Protein AF-A0A959P0D8-F1 (afdb_monomer_lite)

Secondary structure (DSSP, 8-state):
------S----B-HHHHHHHHH-TTEEEEEEEEEE-TTS-EEEEEEEEETTS-EEEEEEB-SSPPPPPP--

pLDDT: mean 71.67, std 16.57, range [36.81, 90.81]

Radius of gyration: 14.67 Å; chains: 1; bounding box: 26×31×41 Å

Sequence (71 aa):
KRYKAHSPIETFDSEQVIKLLSSKSVVRLGVMQGADENGQKISMLVAYNSRGVIVGKGLQTGDPCPPPKCE

Structure (mmCIF, N/CA/C/O backbone):
data_AF-A0A959P0D8-F1
#
_entry.id   AF-A0A959P0D8-F1
#
loop_
_atom_site.group_PDB
_atom_site.id
_atom_site.type_symbol
_atom_site.label_atom_id
_atom_site.label_alt_id
_atom_site.label_comp_id
_atom_site.label_asym_id
_atom_site.label_entity_id
_atom_site.label_seq_id
_atom_site.pdbx_PDB_ins_code
_atom_site.Cartn_x
_atom_site.Cartn_y
_atom_site.Cartn_z
_atom_site.occupancy
_atom_site.B_iso_or_equiv
_atom_site.auth_seq_id
_atom_site.auth_comp_id
_atom_site.auth_asym_id
_atom_site.auth_atom_id
_atom_site.pdbx_PDB_model_num
ATOM 1 N N . LYS A 1 1 ? -12.042 -18.363 -21.741 1.00 39.78 1 LYS A N 1
ATOM 2 C CA . LYS A 1 1 ? -11.036 -17.331 -22.098 1.00 39.78 1 LYS A CA 1
ATOM 3 C C . LYS A 1 1 ? -10.168 -17.109 -20.865 1.00 39.78 1 LYS A C 1
ATOM 5 O O . LYS A 1 1 ? -10.704 -16.663 -19.863 1.00 39.78 1 LYS A O 1
AT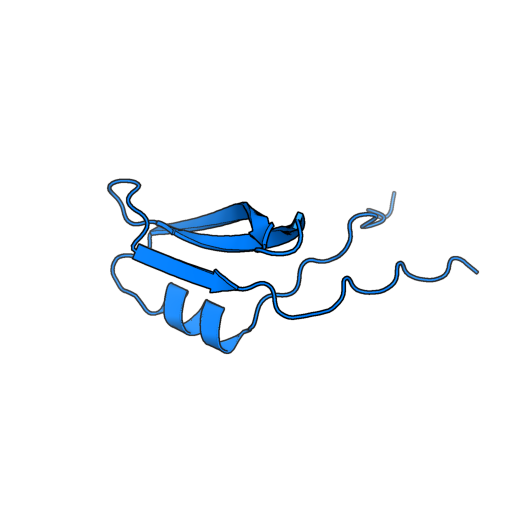OM 10 N N . ARG A 1 2 ? -8.898 -17.542 -20.874 1.00 38.69 2 ARG A N 1
ATOM 11 C CA . ARG A 1 2 ? -7.980 -17.320 -19.742 1.00 38.69 2 ARG A CA 1
ATOM 12 C C . ARG A 1 2 ? -7.784 -15.809 -19.609 1.00 38.69 2 ARG A C 1
ATOM 14 O O . ARG A 1 2 ? -7.469 -15.173 -20.612 1.00 38.69 2 ARG A O 1
ATOM 21 N N . TYR A 1 3 ? -8.044 -15.247 -18.431 1.00 39.66 3 TYR A N 1
ATOM 22 C CA . TYR A 1 3 ? -7.734 -13.852 -18.137 1.00 39.66 3 TYR A CA 1
ATOM 23 C C . TYR A 1 3 ? -6.221 -13.696 -18.299 1.00 39.66 3 TYR A C 1
ATOM 25 O O . TYR A 1 3 ? -5.455 -14.101 -17.430 1.00 39.66 3 TYR A O 1
ATOM 33 N N . LYS A 1 4 ? -5.777 -13.209 -19.463 1.00 41.88 4 LYS A N 1
ATOM 34 C CA . LYS A 1 4 ? -4.399 -12.773 -19.640 1.00 41.88 4 LYS A CA 1
ATOM 35 C C . LYS A 1 4 ? -4.256 -11.551 -18.736 1.00 41.88 4 LYS A C 1
ATOM 37 O O . LYS A 1 4 ? -4.777 -10.486 -19.059 1.00 41.88 4 LYS A O 1
ATOM 42 N N . ALA A 1 5 ? -3.646 -11.735 -17.570 1.00 47.56 5 ALA A N 1
ATOM 43 C CA . ALA A 1 5 ? -3.219 -10.632 -16.725 1.00 47.56 5 ALA A CA 1
ATOM 44 C C . ALA A 1 5 ? -2.123 -9.881 -17.497 1.00 47.56 5 ALA A C 1
ATOM 46 O O . ALA A 1 5 ? -0.952 -10.234 -17.455 1.00 47.56 5 ALA A O 1
ATOM 47 N N . HIS A 1 6 ? -2.554 -8.929 -18.324 1.00 47.09 6 HIS A N 1
ATOM 48 C CA . HIS A 1 6 ? -1.714 -8.113 -19.202 1.00 47.09 6 HIS A CA 1
ATOM 49 C C . HIS A 1 6 ? -1.212 -6.834 -18.527 1.00 47.09 6 HIS A C 1
ATOM 51 O O . HIS A 1 6 ? -0.567 -6.015 -19.175 1.00 47.09 6 HIS A O 1
ATOM 57 N N . SER A 1 7 ? -1.514 -6.643 -17.246 1.00 43.94 7 SER A N 1
ATOM 58 C CA . SER A 1 7 ? -1.047 -5.490 -16.488 1.00 43.94 7 SER A CA 1
ATOM 59 C C . SER A 1 7 ? 0.215 -5.872 -15.718 1.00 43.94 7 SER A C 1
ATOM 61 O O . SER A 1 7 ? 0.253 -6.979 -15.172 1.00 43.94 7 SER A O 1
ATOM 63 N N . PRO A 1 8 ? 1.239 -4.999 -15.665 1.00 52.09 8 PRO A N 1
ATOM 64 C CA . PRO A 1 8 ? 2.368 -5.201 -14.767 1.00 52.09 8 PRO A CA 1
ATOM 65 C C . PRO A 1 8 ? 1.822 -5.475 -13.364 1.00 52.09 8 PRO A C 1
ATOM 67 O O . PRO A 1 8 ? 0.962 -4.743 -12.871 1.00 52.09 8 PRO A O 1
ATOM 70 N N . ILE A 1 9 ? 2.252 -6.584 -12.765 1.00 56.94 9 ILE A N 1
ATOM 71 C CA . ILE A 1 9 ? 1.870 -6.918 -11.397 1.00 56.94 9 ILE A CA 1
ATOM 72 C C . ILE A 1 9 ? 2.638 -5.948 -10.507 1.00 56.94 9 ILE A C 1
ATOM 74 O O . ILE A 1 9 ? 3.861 -6.022 -10.418 1.00 56.94 9 ILE A O 1
ATOM 78 N N . GLU A 1 10 ? 1.925 -5.007 -9.896 1.00 61.09 10 GLU A N 1
ATOM 79 C CA . GLU A 1 10 ? 2.500 -4.134 -8.879 1.00 61.09 10 GLU A CA 1
ATOM 80 C C . GLU A 1 10 ? 2.765 -4.969 -7.626 1.00 61.09 10 GLU A C 1
ATOM 82 O O . GLU A 1 10 ? 1.843 -5.510 -7.009 1.00 61.09 10 GLU A O 1
ATOM 87 N N . THR A 1 11 ? 4.040 -5.114 -7.277 1.00 69.44 11 THR A N 1
ATOM 88 C CA . THR A 1 11 ? 4.469 -5.812 -6.069 1.00 69.44 11 THR A CA 1
ATOM 89 C C . THR A 1 11 ? 4.708 -4.812 -4.947 1.00 69.44 11 THR A C 1
ATOM 91 O O . THR A 1 11 ? 5.360 -3.782 -5.119 1.00 69.44 11 THR A O 1
ATOM 94 N N . PHE A 1 12 ? 4.178 -5.130 -3.771 1.00 74.94 12 PHE A N 1
ATOM 95 C CA . PHE A 1 12 ? 4.375 -4.358 -2.550 1.00 74.94 12 PHE A CA 1
ATOM 96 C C . PHE A 1 12 ? 5.099 -5.225 -1.530 1.00 74.94 12 PHE A C 1
ATOM 98 O O . PHE A 1 12 ? 4.880 -6.437 -1.475 1.00 74.94 12 PHE A O 1
ATOM 105 N N . ASP A 1 13 ? 5.931 -4.593 -0.713 1.00 78.94 13 ASP A N 1
ATOM 106 C CA . ASP A 1 13 ? 6.658 -5.260 0.357 1.00 78.94 13 ASP A CA 1
ATOM 107 C C . ASP A 1 13 ? 5.666 -5.893 1.337 1.00 78.94 13 ASP A C 1
ATOM 109 O O . ASP A 1 13 ? 4.862 -5.203 1.974 1.00 78.94 13 ASP A O 1
ATOM 113 N N . SER A 1 14 ? 5.712 -7.219 1.457 1.00 78.44 14 SER A N 1
ATOM 114 C CA . SER A 1 14 ? 4.768 -7.967 2.283 1.00 78.44 14 SER A CA 1
ATOM 115 C C . SER A 1 14 ? 4.823 -7.567 3.758 1.00 78.44 14 SER A C 1
ATOM 117 O O . SER A 1 14 ? 3.781 -7.563 4.412 1.00 78.44 14 SER A O 1
ATOM 119 N N . GLU A 1 15 ? 5.987 -7.185 4.293 1.00 81.44 15 GLU A N 1
ATOM 120 C CA . GLU A 1 15 ? 6.089 -6.710 5.675 1.00 81.44 15 GLU A CA 1
ATOM 121 C C . GLU A 1 15 ? 5.416 -5.349 5.852 1.00 81.44 15 GLU A C 1
ATOM 123 O O . GLU A 1 15 ? 4.735 -5.123 6.857 1.00 81.44 15 GLU A O 1
ATOM 128 N N . GLN A 1 16 ? 5.560 -4.444 4.879 1.00 79.25 16 GLN A N 1
ATOM 129 C CA . GLN A 1 16 ? 4.856 -3.159 4.890 1.00 79.25 16 GLN A CA 1
ATOM 130 C C . GLN A 1 16 ? 3.341 -3.367 4.817 1.00 79.25 16 GLN A C 1
ATOM 132 O O . GLN A 1 16 ? 2.603 -2.760 5.595 1.00 79.25 16 GLN A O 1
ATOM 137 N N . VAL A 1 17 ? 2.866 -4.268 3.950 1.00 81.62 17 VAL A N 1
ATOM 138 C CA . VAL A 1 17 ? 1.434 -4.592 3.847 1.00 81.62 17 VAL A CA 1
ATOM 139 C C . VAL A 1 17 ? 0.900 -5.181 5.154 1.00 81.62 17 VAL A C 1
ATOM 141 O O . VAL A 1 17 ? -0.143 -4.744 5.641 1.00 81.62 17 VAL A O 1
ATOM 144 N N . ILE A 1 18 ? 1.614 -6.130 5.763 1.00 83.62 18 ILE A N 1
ATOM 145 C CA . ILE A 1 18 ? 1.210 -6.737 7.040 1.00 83.62 18 ILE A CA 1
ATOM 146 C C . ILE A 1 18 ? 1.174 -5.684 8.154 1.00 83.62 18 ILE A C 1
ATOM 148 O O . ILE A 1 18 ? 0.218 -5.653 8.931 1.00 83.62 18 ILE A O 1
ATOM 152 N N . LYS A 1 19 ? 2.152 -4.769 8.206 1.00 82.69 19 LYS A N 1
ATOM 153 C CA . LYS A 1 19 ? 2.144 -3.639 9.150 1.00 82.69 19 LYS A CA 1
ATOM 154 C C . LYS A 1 19 ? 0.907 -2.761 8.964 1.00 82.69 19 LYS A C 1
ATOM 156 O O . LYS A 1 19 ? 0.251 -2.441 9.955 1.00 82.69 19 LYS A O 1
ATOM 161 N N . LEU A 1 20 ? 0.537 -2.436 7.723 1.00 82.19 20 LEU A N 1
ATOM 162 C CA . LEU A 1 20 ? -0.683 -1.674 7.434 1.00 82.19 20 LEU A CA 1
ATOM 163 C C . LEU A 1 20 ? -1.936 -2.413 7.916 1.00 82.19 20 LEU A C 1
ATOM 165 O O . LEU A 1 20 ? -2.754 -1.827 8.619 1.00 82.19 20 LEU A O 1
ATOM 169 N N . LEU A 1 21 ? -2.063 -3.702 7.596 1.00 80.56 21 LEU A N 1
ATOM 170 C CA . LEU A 1 21 ? -3.218 -4.520 7.982 1.00 80.56 21 LEU A CA 1
ATOM 171 C C . LEU A 1 21 ? -3.318 -4.757 9.495 1.00 80.56 21 LEU A C 1
ATOM 173 O O . LEU A 1 21 ? -4.418 -4.910 10.018 1.00 80.56 21 LEU A O 1
ATOM 177 N N . SER A 1 22 ? -2.193 -4.759 10.213 1.00 81.81 22 SER A N 1
ATOM 178 C CA . SER A 1 22 ? -2.174 -4.930 11.672 1.00 81.81 22 SER A CA 1
ATOM 179 C C . SER A 1 22 ? -2.705 -3.714 12.446 1.00 81.81 22 SER A C 1
ATOM 181 O O . SER A 1 22 ? -3.015 -3.815 13.636 1.00 81.81 22 SER A O 1
ATOM 183 N N . SER A 1 23 ? -2.851 -2.558 11.789 1.00 77.69 23 SER A N 1
ATOM 184 C CA . SER A 1 23 ? -3.425 -1.369 12.413 1.00 77.69 23 SER A CA 1
ATOM 185 C C . SER A 1 23 ? -4.934 -1.539 12.589 1.00 77.69 23 SER A C 1
ATOM 187 O O . SER A 1 23 ? -5.689 -1.551 11.620 1.00 77.69 23 SER A O 1
ATOM 189 N N . LYS A 1 24 ? -5.396 -1.579 13.848 1.00 73.38 24 LYS A N 1
ATOM 190 C CA . LYS A 1 24 ? -6.823 -1.721 14.227 1.00 73.38 24 LYS A CA 1
ATOM 191 C C . LYS A 1 24 ? -7.756 -0.675 13.604 1.00 73.38 24 LYS A C 1
ATOM 193 O O . LYS A 1 24 ? -8.971 -0.824 13.658 1.00 73.38 24 LYS A O 1
ATOM 198 N N . SER A 1 25 ? -7.197 0.410 13.079 1.00 81.50 25 SER A N 1
ATOM 199 C CA . SER A 1 25 ? -7.954 1.495 12.462 1.00 81.50 25 SER A CA 1
ATOM 200 C C . SER A 1 25 ? -8.184 1.309 10.964 1.00 81.50 25 SER A C 1
ATOM 202 O O . SER A 1 25 ? -8.974 2.065 10.406 1.00 81.50 25 SER A O 1
ATOM 204 N N . VAL A 1 26 ? -7.521 0.348 10.311 1.00 84.62 26 VAL A N 1
ATOM 205 C CA . VAL A 1 26 ? -7.589 0.160 8.857 1.00 84.62 26 VAL A CA 1
ATOM 206 C C . VAL A 1 26 ? -8.846 -0.604 8.470 1.00 84.62 26 VAL A C 1
ATOM 208 O O . VAL A 1 26 ? -9.115 -1.691 8.969 1.00 84.62 26 VAL A O 1
ATOM 211 N N . VAL A 1 27 ? -9.608 -0.024 7.547 1.00 84.44 27 VAL A N 1
ATOM 212 C CA . VAL A 1 27 ? -10.865 -0.589 7.031 1.00 84.44 27 VAL A CA 1
ATOM 213 C C . VAL A 1 27 ? -10.787 -0.823 5.522 1.00 84.44 27 VAL A C 1
ATOM 215 O O . VAL A 1 27 ? -11.511 -1.654 4.980 1.00 84.44 27 VAL A O 1
ATOM 218 N N . ARG A 1 28 ? -9.898 -0.108 4.822 1.00 84.88 28 ARG A N 1
ATOM 219 C CA . ARG A 1 28 ? -9.750 -0.199 3.368 1.00 84.88 28 ARG A CA 1
ATOM 220 C C . ARG A 1 28 ? -8.299 -0.005 2.947 1.00 84.88 28 ARG A C 1
ATOM 222 O O . ARG A 1 28 ? -7.623 0.884 3.458 1.00 84.88 28 ARG A O 1
ATOM 229 N N . LEU A 1 29 ? -7.868 -0.786 1.961 1.00 86.62 29 LEU A N 1
ATOM 230 C CA . LEU A 1 29 ? -6.645 -0.546 1.198 1.00 86.62 29 LEU A CA 1
ATOM 231 C C . LEU A 1 29 ? -6.998 0.017 -0.185 1.00 86.62 29 LEU A C 1
ATOM 233 O O . LEU A 1 29 ? -8.032 -0.327 -0.762 1.00 86.62 29 LEU A O 1
ATOM 237 N N . GLY A 1 30 ? -6.147 0.887 -0.713 1.00 85.25 30 GLY A N 1
ATOM 238 C CA . GLY A 1 30 ? -6.238 1.414 -2.071 1.00 85.25 30 GLY A CA 1
ATOM 239 C C . GLY A 1 30 ? -4.854 1.611 -2.672 1.00 85.25 30 GLY A C 1
ATOM 240 O O . GLY A 1 30 ? -3.866 1.648 -1.947 1.00 85.25 30 GLY A O 1
ATOM 241 N N . VAL A 1 31 ? -4.788 1.745 -3.993 1.00 85.12 31 VAL A N 1
ATOM 242 C CA . VAL A 1 31 ? -3.556 2.088 -4.709 1.00 85.12 31 VAL A CA 1
ATOM 243 C C . VAL A 1 31 ? -3.679 3.528 -5.197 1.00 85.12 31 VAL A C 1
ATOM 245 O O . VAL A 1 31 ? -4.671 3.878 -5.839 1.00 85.12 31 VAL A O 1
ATOM 248 N N . MET A 1 32 ? -2.697 4.368 -4.875 1.00 83.25 32 MET A N 1
ATOM 249 C CA . MET A 1 32 ? -2.549 5.713 -5.434 1.00 83.25 32 MET A CA 1
ATOM 250 C C . MET A 1 32 ? -1.338 5.747 -6.359 1.00 83.25 32 MET A C 1
ATOM 252 O O . MET A 1 32 ? -0.280 5.238 -6.004 1.00 83.25 32 MET A O 1
ATOM 256 N N . GLN A 1 33 ? -1.490 6.376 -7.521 1.00 83.38 33 GLN A N 1
ATOM 257 C CA . GLN A 1 33 ? -0.398 6.604 -8.464 1.00 83.38 33 GLN A CA 1
ATOM 258 C C . GLN A 1 33 ? 0.113 8.037 -8.330 1.00 83.38 33 GLN A C 1
ATOM 260 O O . GLN A 1 33 ? -0.674 8.978 -8.219 1.00 83.38 33 GLN A O 1
ATOM 265 N N . GLY A 1 34 ? 1.431 8.193 -8.339 1.00 81.31 34 GLY A N 1
ATOM 266 C CA . GLY A 1 34 ? 2.121 9.475 -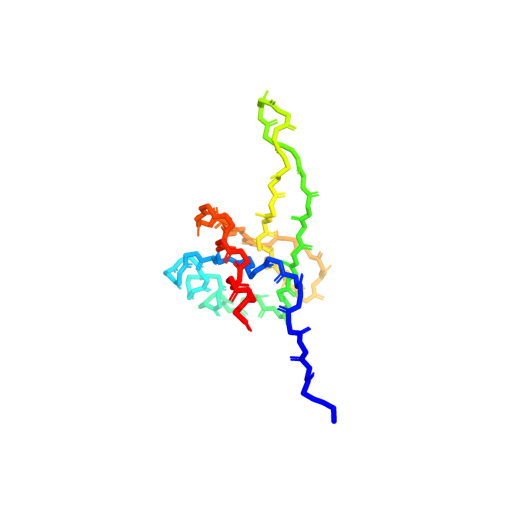8.286 1.00 81.31 34 GLY A CA 1
ATOM 267 C C . GLY A 1 34 ? 3.392 9.454 -9.126 1.00 81.31 34 GLY A C 1
ATOM 268 O O . GLY A 1 34 ? 3.604 8.542 -9.926 1.00 81.31 34 GLY A O 1
ATOM 269 N N . ALA A 1 35 ? 4.233 10.465 -8.934 1.00 79.81 35 ALA A N 1
ATOM 270 C CA . ALA A 1 35 ? 5.580 10.510 -9.482 1.00 79.81 35 ALA A CA 1
ATOM 271 C C . ALA A 1 35 ? 6.586 10.756 -8.352 1.00 79.81 35 ALA A C 1
ATOM 273 O O . ALA A 1 35 ? 6.258 11.455 -7.390 1.00 79.81 35 ALA A O 1
ATOM 274 N N . ASP A 1 36 ? 7.769 10.155 -8.447 1.00 78.19 36 ASP A N 1
ATOM 275 C CA . ASP A 1 36 ? 8.888 10.444 -7.551 1.00 78.19 36 ASP A CA 1
ATOM 276 C C . ASP A 1 36 ? 9.568 11.784 -7.908 1.00 78.19 36 ASP A C 1
ATOM 278 O O . ASP A 1 36 ? 9.154 12.494 -8.829 1.00 78.19 36 ASP A O 1
ATOM 282 N N . GLU A 1 37 ? 10.631 12.137 -7.182 1.00 77.12 37 GLU A N 1
ATOM 283 C CA . GLU A 1 37 ? 11.402 13.370 -7.412 1.00 77.12 37 GLU A CA 1
ATOM 284 C C . GLU A 1 37 ? 12.086 13.414 -8.792 1.00 77.12 37 GLU A C 1
ATOM 286 O O . GLU A 1 37 ? 12.395 14.494 -9.294 1.00 77.12 37 GLU A O 1
ATOM 291 N N . ASN A 1 38 ? 12.265 12.258 -9.440 1.00 77.44 38 ASN A N 1
ATOM 292 C CA . ASN A 1 38 ? 12.834 12.123 -10.780 1.00 77.44 38 ASN A CA 1
ATOM 293 C C . ASN A 1 38 ? 11.756 12.099 -11.881 1.00 77.44 38 ASN A C 1
ATOM 295 O O . ASN A 1 38 ? 12.077 11.927 -13.059 1.00 77.44 38 ASN A O 1
ATOM 299 N N . GLY A 1 39 ? 10.475 12.247 -11.524 1.00 76.00 39 GLY A N 1
ATOM 300 C CA . GLY A 1 39 ? 9.350 12.169 -12.455 1.00 76.00 39 GLY A CA 1
ATOM 301 C C . GLY A 1 39 ? 8.987 10.744 -12.891 1.00 76.00 39 GLY A C 1
A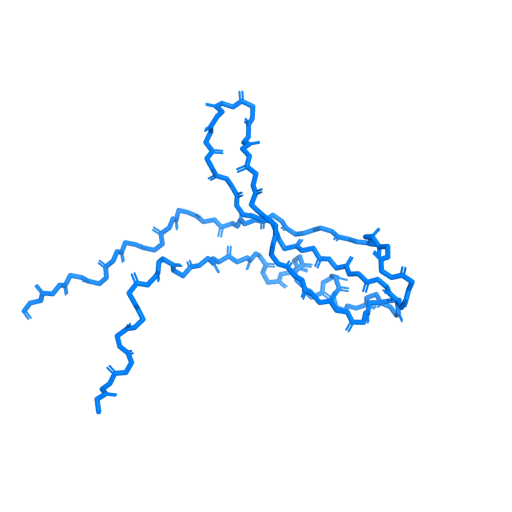TOM 302 O O . GLY A 1 39 ? 8.167 10.574 -13.798 1.00 76.00 39 GLY A O 1
ATOM 303 N N . GLN A 1 40 ? 9.560 9.712 -12.267 1.00 75.31 40 GLN A N 1
ATOM 304 C CA . GLN A 1 40 ? 9.176 8.323 -12.493 1.00 75.31 40 GLN A CA 1
ATOM 305 C C . GLN A 1 40 ? 7.820 8.040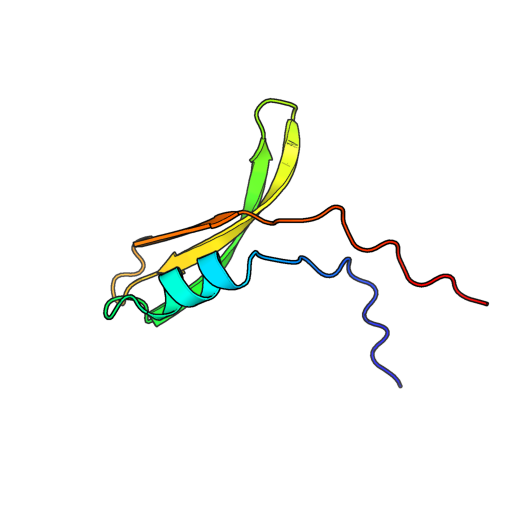 -11.858 1.00 75.31 40 GLN A C 1
ATOM 307 O O . GLN A 1 40 ? 7.579 8.360 -10.697 1.00 75.31 40 GLN A O 1
ATOM 312 N N . LYS A 1 41 ? 6.927 7.400 -12.621 1.00 75.06 41 LYS A N 1
ATOM 313 C CA . LYS A 1 41 ? 5.627 6.965 -12.106 1.00 75.06 41 LYS A CA 1
ATOM 314 C C . LYS A 1 41 ? 5.825 5.905 -11.028 1.00 75.06 41 LYS A C 1
ATOM 316 O O . LYS A 1 41 ? 6.445 4.879 -11.291 1.00 75.06 41 LYS A O 1
ATOM 321 N N . ILE A 1 42 ? 5.227 6.135 -9.867 1.00 77.06 42 ILE A N 1
ATOM 322 C CA . ILE A 1 42 ? 5.233 5.209 -8.737 1.00 77.06 42 ILE A CA 1
ATOM 323 C C . ILE A 1 42 ? 3.801 4.899 -8.313 1.00 77.06 42 ILE A C 1
ATOM 325 O O . ILE A 1 42 ? 2.941 5.786 -8.305 1.00 77.06 42 ILE A O 1
ATOM 329 N N . SER A 1 43 ? 3.552 3.655 -7.922 1.00 80.19 43 SER A N 1
ATOM 330 C CA . SER A 1 43 ? 2.324 3.269 -7.234 1.00 80.19 43 SER A CA 1
ATOM 331 C C . SER A 1 43 ? 2.591 3.127 -5.738 1.00 80.19 43 SER A C 1
ATOM 333 O O . SER A 1 43 ? 3.666 2.730 -5.293 1.00 80.19 43 SER A O 1
ATOM 335 N N . MET A 1 44 ? 1.609 3.493 -4.927 1.00 83.00 44 MET A N 1
ATOM 336 C CA . MET A 1 44 ? 1.697 3.458 -3.475 1.00 83.00 44 MET A CA 1
ATOM 337 C C . MET A 1 44 ? 0.451 2.789 -2.921 1.00 83.00 44 MET A C 1
ATOM 339 O O . MET A 1 44 ? -0.672 3.191 -3.235 1.00 83.00 44 MET A O 1
ATOM 343 N N . LEU A 1 45 ? 0.645 1.788 -2.071 1.00 86.50 45 LEU A N 1
ATOM 344 C CA . LEU A 1 45 ? -0.443 1.191 -1.320 1.00 86.50 45 LEU A CA 1
ATOM 345 C C . LEU A 1 45 ? -0.789 2.114 -0.153 1.00 86.50 45 LEU A C 1
ATOM 347 O O . LEU A 1 45 ? 0.083 2.546 0.595 1.00 86.50 45 LEU A O 1
ATOM 351 N N . VAL A 1 46 ? -2.064 2.427 0.018 1.00 88.50 46 VAL A N 1
ATOM 352 C CA . VAL A 1 46 ? -2.547 3.372 1.023 1.00 88.50 46 VAL A CA 1
ATOM 353 C C . VAL A 1 46 ? -3.622 2.705 1.863 1.00 88.50 46 VAL A C 1
ATOM 355 O O . VAL A 1 46 ? -4.548 2.090 1.335 1.00 88.50 46 VAL A O 1
ATOM 358 N N . ALA A 1 47 ? -3.505 2.839 3.180 1.00 89.75 47 ALA A N 1
ATOM 359 C CA . ALA A 1 47 ? -4.471 2.328 4.137 1.00 89.75 47 ALA A CA 1
ATOM 360 C C . ALA A 1 47 ? -5.343 3.463 4.682 1.00 89.75 47 ALA A C 1
ATOM 362 O O . ALA A 1 47 ? -4.834 4.499 5.117 1.00 89.75 47 ALA A O 1
ATOM 363 N N . TYR A 1 48 ? -6.656 3.245 4.688 1.00 88.56 48 TYR A N 1
ATOM 364 C CA . TYR A 1 48 ? -7.661 4.202 5.138 1.00 88.56 48 TYR A CA 1
ATOM 365 C C . TYR A 1 48 ? -8.401 3.683 6.366 1.00 88.56 48 TYR A C 1
ATOM 367 O O . TYR A 1 48 ? -8.692 2.486 6.472 1.00 88.56 48 TYR A O 1
ATOM 375 N N . ASN A 1 49 ? -8.765 4.600 7.261 1.00 90.81 49 ASN A N 1
ATOM 376 C CA . ASN A 1 49 ? -9.666 4.306 8.371 1.00 90.81 49 ASN A CA 1
ATOM 377 C C . ASN A 1 49 ? -11.148 4.490 8.010 1.00 90.81 49 ASN A C 1
ATOM 379 O O . ASN A 1 49 ? -11.490 4.890 6.897 1.00 90.81 49 ASN A O 1
ATOM 383 N N . SER A 1 50 ? -12.041 4.235 8.971 1.00 88.56 50 SER A N 1
ATOM 384 C CA . SER A 1 50 ? -13.499 4.376 8.802 1.00 88.56 50 SER A CA 1
ATOM 385 C C . SER A 1 50 ? -13.969 5.792 8.444 1.00 88.56 50 SER A C 1
ATOM 387 O O . SER A 1 50 ? -15.073 5.954 7.935 1.00 88.56 50 SER A O 1
ATOM 389 N N . ARG A 1 51 ? -13.139 6.818 8.678 1.00 90.12 51 ARG A N 1
ATOM 390 C CA . ARG A 1 51 ? -13.403 8.219 8.309 1.00 90.12 51 ARG A CA 1
ATOM 391 C C . ARG A 1 51 ? -12.869 8.577 6.917 1.00 90.12 51 ARG A C 1
ATOM 393 O O . ARG A 1 51 ? -12.940 9.735 6.526 1.00 90.12 51 ARG A O 1
ATOM 400 N N . GLY A 1 52 ? -12.295 7.616 6.190 1.00 85.06 52 GLY A N 1
ATOM 401 C CA . GLY A 1 52 ? -11.658 7.852 4.893 1.00 85.06 52 GLY A CA 1
ATOM 402 C C . GLY A 1 52 ? -10.313 8.580 4.986 1.00 85.06 52 GLY A C 1
ATOM 403 O O . GLY A 1 52 ? -9.807 9.053 3.973 1.00 85.06 52 GLY A O 1
ATOM 404 N N . VAL A 1 53 ? -9.717 8.675 6.179 1.00 89.25 53 VAL A N 1
ATOM 405 C CA . VAL A 1 53 ? -8.414 9.324 6.383 1.00 89.25 53 VAL A CA 1
ATOM 406 C C . VAL A 1 53 ? -7.295 8.306 6.187 1.00 89.25 53 VAL A C 1
ATOM 408 O O . VAL A 1 53 ? -7.395 7.174 6.666 1.00 89.25 53 VAL A O 1
ATOM 411 N N . ILE A 1 54 ? -6.221 8.723 5.511 1.00 88.25 54 ILE A N 1
ATOM 412 C CA . ILE A 1 54 ? -5.011 7.918 5.318 1.00 88.25 54 ILE A CA 1
ATOM 413 C C . ILE A 1 54 ? -4.316 7.720 6.668 1.00 88.25 54 ILE A C 1
ATOM 415 O O . ILE A 1 54 ? -3.943 8.689 7.324 1.00 88.25 54 ILE A O 1
ATOM 419 N N . VAL A 1 55 ? -4.122 6.465 7.063 1.00 86.50 55 VAL A N 1
ATOM 420 C CA . VAL A 1 55 ? -3.465 6.076 8.326 1.00 86.50 55 VAL A CA 1
ATOM 421 C C . VAL A 1 55 ? -2.179 5.281 8.113 1.00 86.50 55 VAL A C 1
ATOM 423 O O . VAL A 1 55 ? -1.479 4.973 9.072 1.00 86.50 55 VAL A O 1
ATOM 426 N N . GLY A 1 56 ? -1.843 4.963 6.864 1.00 84.62 56 GLY A N 1
ATOM 427 C CA . GLY A 1 56 ? -0.587 4.313 6.529 1.00 84.62 56 GLY A CA 1
ATOM 428 C C . GLY A 1 56 ? -0.360 4.236 5.026 1.00 84.62 56 GLY A C 1
ATOM 429 O O . GLY A 1 56 ? -1.299 4.349 4.234 1.00 84.62 56 GLY A O 1
ATOM 430 N N . LYS A 1 57 ? 0.906 4.076 4.648 1.00 84.25 57 LYS A N 1
ATOM 431 C CA . LYS A 1 57 ? 1.372 3.969 3.266 1.00 84.25 57 LYS A CA 1
ATOM 432 C C . LYS A 1 57 ? 2.398 2.839 3.169 1.00 84.25 57 LYS A C 1
ATOM 434 O O . LYS A 1 57 ? 3.177 2.653 4.099 1.00 84.25 57 LYS A O 1
ATOM 439 N N . GLY A 1 58 ? 2.379 2.107 2.064 1.00 78.94 58 GLY A N 1
ATOM 440 C CA . GLY A 1 58 ? 3.360 1.098 1.688 1.00 78.94 58 GLY A CA 1
ATOM 441 C C . GLY A 1 58 ? 3.885 1.433 0.300 1.00 78.94 58 GLY A C 1
ATOM 442 O O . GLY A 1 58 ? 3.102 1.710 -0.613 1.00 78.94 58 GLY A O 1
ATOM 443 N N . LEU A 1 59 ? 5.202 1.475 0.155 1.00 70.50 59 LEU A N 1
ATOM 444 C CA . LEU A 1 59 ? 5.827 1.776 -1.126 1.00 70.50 59 LEU A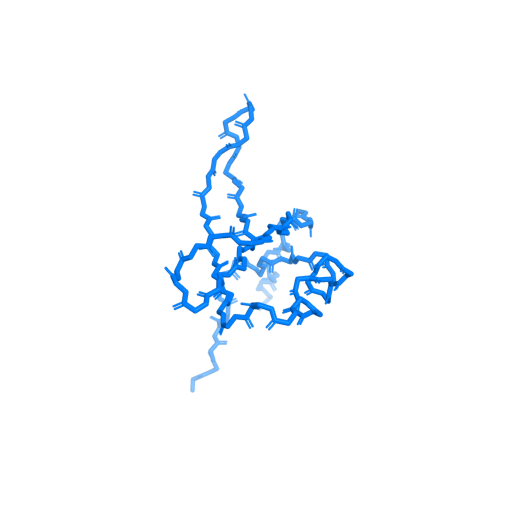 CA 1
ATOM 445 C C . LEU A 1 59 ? 5.799 0.532 -2.012 1.00 70.50 59 LEU A C 1
ATOM 447 O O . LEU A 1 59 ? 5.975 -0.590 -1.533 1.00 70.50 59 LEU A O 1
ATOM 451 N N . GLN A 1 60 ? 5.567 0.740 -3.307 1.00 70.00 60 GLN A N 1
ATOM 452 C CA . GLN A 1 60 ? 5.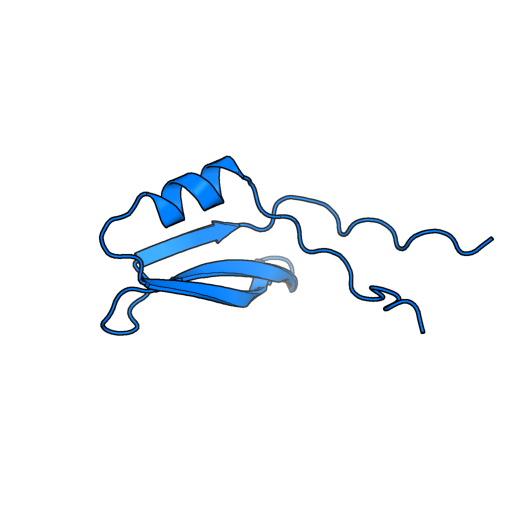826 -0.293 -4.298 1.00 70.00 60 GLN A CA 1
ATOM 453 C C . GLN A 1 60 ? 7.303 -0.676 -4.214 1.00 70.00 60 GLN A C 1
ATOM 455 O O . GLN A 1 60 ? 8.186 0.179 -4.272 1.00 70.00 60 GLN A O 1
ATOM 460 N N . THR A 1 61 ? 7.560 -1.968 -4.059 1.00 61.81 61 THR A N 1
ATOM 461 C CA . THR A 1 61 ? 8.911 -2.520 -4.066 1.00 61.81 61 THR A CA 1
ATOM 462 C C . THR A 1 61 ? 9.014 -3.457 -5.247 1.00 61.81 61 THR A C 1
ATOM 464 O O . THR A 1 61 ? 8.367 -4.508 -5.277 1.00 61.81 61 THR A O 1
ATOM 467 N N . GLY A 1 62 ? 9.830 -3.064 -6.213 1.00 56.50 62 GLY A N 1
ATOM 468 C CA . GLY A 1 62 ? 10.203 -3.906 -7.335 1.00 56.50 62 GLY A CA 1
ATOM 469 C C . GLY A 1 62 ? 10.111 -3.178 -8.662 1.00 56.50 62 GLY A C 1
ATOM 470 O O . GLY A 1 62 ? 9.166 -2.427 -8.918 1.00 56.50 62 GLY A O 1
ATOM 471 N N . ASP A 1 63 ? 11.092 -3.469 -9.513 1.00 49.91 63 ASP A N 1
ATOM 472 C CA . ASP A 1 63 ? 10.946 -3.301 -10.948 1.00 49.91 63 ASP A CA 1
ATOM 473 C C . ASP A 1 63 ? 9.648 -3.990 -11.398 1.00 49.91 63 ASP A C 1
ATOM 475 O O . ASP A 1 63 ? 9.335 -5.084 -10.908 1.00 49.91 63 ASP A O 1
ATOM 479 N N . PRO A 1 64 ? 8.872 -3.379 -12.312 1.00 51.53 64 PRO A N 1
ATOM 480 C CA . PRO A 1 64 ? 7.698 -4.034 -12.869 1.00 51.53 64 PRO A CA 1
ATOM 481 C C . PRO A 1 64 ? 8.118 -5.413 -13.379 1.00 51.53 64 PRO A C 1
ATOM 483 O O . PRO A 1 64 ? 9.071 -5.510 -14.155 1.00 51.53 64 PRO A O 1
ATOM 486 N N . CYS A 1 65 ? 7.435 -6.479 -12.935 1.00 47.16 65 CYS A N 1
ATOM 487 C CA . CYS A 1 65 ? 7.723 -7.816 -13.447 1.00 47.16 65 CYS A CA 1
ATOM 488 C C . CYS A 1 65 ? 7.751 -7.745 -14.979 1.00 47.16 65 CYS A C 1
ATOM 490 O O . CYS A 1 65 ? 6.782 -7.242 -15.566 1.00 47.16 65 CYS A O 1
ATOM 492 N N . PRO A 1 66 ? 8.834 -8.205 -15.634 1.00 50.97 66 PRO A N 1
ATOM 493 C CA . PRO A 1 66 ? 8.887 -8.182 -17.080 1.00 50.97 66 PRO A CA 1
ATOM 494 C C . PRO A 1 66 ? 7.664 -8.945 -17.596 1.00 50.97 66 PRO A C 1
ATOM 496 O O . PRO A 1 66 ? 7.338 -10.007 -17.050 1.00 50.97 66 PRO A O 1
ATOM 499 N N . PRO A 1 67 ? 6.946 -8.403 -18.596 1.00 49.12 67 PRO A N 1
ATOM 500 C CA . PRO A 1 67 ? 5.789 -9.086 -19.141 1.00 49.12 67 PRO A CA 1
ATOM 501 C C . PRO A 1 67 ? 6.218 -10.501 -19.547 1.00 49.12 67 PRO A C 1
ATOM 503 O O . PRO A 1 67 ? 7.302 -10.657 -20.122 1.00 49.12 67 PRO A O 1
ATOM 506 N N . PRO A 1 68 ? 5.423 -11.539 -19.229 1.00 47.94 68 PRO A N 1
ATOM 507 C CA . PRO A 1 68 ? 5.771 -12.898 -19.605 1.00 47.94 68 PRO A CA 1
ATOM 508 C C . PRO A 1 68 ? 6.023 -12.929 -21.113 1.00 47.94 68 PRO A C 1
ATOM 510 O O . PRO A 1 68 ? 5.179 -12.483 -21.897 1.00 47.94 68 PRO A O 1
ATOM 513 N N . LYS A 1 69 ? 7.211 -13.402 -21.513 1.00 42.94 69 LYS A N 1
ATOM 514 C CA . LYS A 1 69 ? 7.546 -13.578 -22.928 1.00 42.94 69 LYS A CA 1
ATOM 515 C C . LYS A 1 69 ? 6.483 -14.495 -23.532 1.00 42.94 69 LYS A C 1
ATOM 517 O O . LYS A 1 69 ? 6.245 -15.583 -23.017 1.00 42.94 69 LYS A O 1
ATOM 522 N N . CYS A 1 70 ? 5.797 -14.020 -24.566 1.00 36.81 70 CYS A N 1
ATOM 523 C CA . CYS A 1 70 ? 4.929 -14.875 -25.362 1.00 36.81 70 CYS A CA 1
ATOM 524 C C . CYS A 1 70 ? 5.844 -15.692 -26.281 1.00 36.81 70 CYS A C 1
ATOM 526 O O . CYS A 1 70 ? 6.450 -15.103 -27.175 1.00 36.81 70 CYS A O 1
ATOM 528 N N . GLU A 1 71 ? 5.987 -16.991 -26.018 1.00 39.53 71 GLU A N 1
ATOM 529 C CA . GLU A 1 71 ? 6.451 -17.967 -27.018 1.00 39.53 71 GLU A CA 1
ATOM 530 C C . GLU A 1 71 ? 5.277 -18.428 -27.888 1.00 39.53 71 GLU A C 1
ATOM 532 O O . GLU A 1 71 ? 4.158 -18.593 -27.337 1.00 39.53 71 GLU A O 1
#

Foldseek 3Di:
DPPQPQDQPQAFDPVQVVVLVPPPFFDDKDWDWDADPVRHIWIKIFTAGPVRDTPGITGGDDDRDDRPDDD